Protein AF-A0ABD6CFH0-F1 (afdb_monomer)

Radius of gyration: 13.81 Å; Cα contacts (8 Å, |Δi|>4): 99; chains: 1; bounding box: 35×36×34 Å

Foldseek 3Di:
DDPLVVLVVVLQVLQVVVVHGSLDDALVSLQVVLVVLVVVHPLVVSLPPHLVSSQVVNVVCCVDDPRPDPDRSLVVNLVPHDSSVSSVVVVVVVVVVVVVVVD

Mean predicted aligned error: 4.76 Å

pLDDT: mean 89.69, std 12.7, range [42.56, 98.44]

Secondary structure (DSSP, 8-state):
--HHHHHHHHHHHHHHTTT--TTS--HHHHHHHHHHHHHHS-HHHIIIIIIHHHHHHHHHHHT-SSS--SS-HHHHHHHH-HHHHHHHHHHHHHHHHHHHTT-

Structure (mmCIF, N/CA/C/O backbone):
data_AF-A0ABD6CFH0-F1
#
_entry.id   AF-A0ABD6CFH0-F1
#
loop_
_atom_site.group_PDB
_atom_site.id
_atom_site.type_symbol
_atom_site.label_atom_id
_atom_site.label_alt_id
_atom_site.label_comp_id
_atom_site.label_asym_id
_atom_site.label_entity_id
_atom_site.label_seq_id
_atom_site.pdbx_PDB_ins_code
_atom_site.Cartn_x
_atom_site.Cartn_y
_atom_site.Cartn_z
_atom_site.occupancy
_atom_site.B_iso_or_equiv
_atom_site.auth_seq_id
_atom_site.auth_comp_id
_atom_site.auth_asym_id
_atom_site.auth_atom_id
_atom_site.pdbx_PDB_model_num
ATOM 1 N N . MET A 1 1 ? 14.734 12.873 9.027 1.00 59.12 1 MET A N 1
ATOM 2 C CA . MET A 1 1 ? 14.389 11.993 7.895 1.00 59.12 1 MET A CA 1
ATOM 3 C C . MET A 1 1 ? 13.038 12.447 7.400 1.00 59.12 1 MET A C 1
ATOM 5 O O . MET A 1 1 ? 12.142 12.549 8.233 1.00 59.12 1 MET A O 1
ATOM 9 N N . ASP A 1 2 ? 12.930 12.791 6.120 1.00 88.81 2 ASP A N 1
ATOM 10 C CA . ASP A 1 2 ? 11.653 13.191 5.526 1.00 88.81 2 ASP A CA 1
ATOM 11 C C . ASP A 1 2 ? 10.670 12.007 5.520 1.00 88.81 2 ASP A C 1
ATOM 13 O O . ASP A 1 2 ? 11.080 10.842 5.457 1.00 88.81 2 ASP A O 1
ATOM 17 N N . ASP A 1 3 ? 9.372 12.292 5.611 1.00 87.75 3 ASP A N 1
ATOM 18 C CA . ASP A 1 3 ? 8.329 11.262 5.593 1.00 87.75 3 ASP A CA 1
ATOM 19 C C . ASP A 1 3 ? 8.378 10.446 4.295 1.00 87.75 3 ASP A C 1
ATOM 21 O O . ASP A 1 3 ? 8.167 9.234 4.328 1.00 87.75 3 ASP A O 1
ATOM 25 N N . THR A 1 4 ? 8.746 11.073 3.177 1.00 90.81 4 THR A N 1
ATOM 26 C CA . THR A 1 4 ? 8.871 10.415 1.870 1.00 90.81 4 THR A CA 1
ATOM 27 C C . THR A 1 4 ? 10.008 9.409 1.855 1.00 90.81 4 THR A C 1
ATOM 29 O O . THR A 1 4 ? 9.786 8.242 1.547 1.00 90.81 4 THR A O 1
ATOM 32 N N . GLU A 1 5 ? 11.198 9.816 2.296 1.00 93.81 5 GLU A N 1
ATOM 33 C CA . GLU A 1 5 ? 12.374 8.942 2.382 1.00 93.81 5 GLU A CA 1
ATOM 34 C C . GLU A 1 5 ? 12.114 7.744 3.316 1.00 93.81 5 GLU A C 1
ATOM 36 O O . GLU A 1 5 ? 12.527 6.610 3.053 1.00 93.81 5 GLU A O 1
ATOM 41 N N . ARG A 1 6 ? 11.378 7.969 4.416 1.00 94.94 6 ARG A N 1
ATOM 42 C CA . ARG A 1 6 ? 10.988 6.899 5.344 1.00 94.94 6 ARG A CA 1
ATOM 43 C C . ARG A 1 6 ? 10.037 5.899 4.689 1.00 94.94 6 ARG A C 1
ATOM 45 O O . ARG A 1 6 ? 10.231 4.694 4.874 1.00 94.94 6 ARG A O 1
ATOM 52 N N . VAL A 1 7 ? 9.007 6.385 3.997 1.00 96.44 7 VAL A N 1
ATOM 53 C CA . VAL A 1 7 ? 8.019 5.538 3.315 1.00 96.44 7 VAL A CA 1
ATOM 54 C C . VAL A 1 7 ? 8.688 4.750 2.195 1.00 96.44 7 VAL A C 1
ATOM 56 O O . VAL A 1 7 ? 8.556 3.530 2.170 1.00 96.44 7 VAL A O 1
ATOM 59 N N . GLU A 1 8 ? 9.481 5.413 1.353 1.00 95.94 8 GLU A N 1
ATOM 60 C CA . GLU A 1 8 ? 10.215 4.786 0.253 1.00 95.94 8 GLU A CA 1
ATOM 61 C C . GLU A 1 8 ? 11.104 3.646 0.754 1.00 95.94 8 GLU A C 1
ATOM 63 O O . GLU A 1 8 ? 11.012 2.519 0.266 1.00 95.94 8 GLU A O 1
ATOM 68 N N . ARG A 1 9 ? 11.929 3.908 1.777 1.00 97.19 9 ARG A N 1
ATOM 69 C CA . ARG A 1 9 ? 12.813 2.888 2.348 1.00 97.19 9 ARG A CA 1
ATOM 70 C C . ARG A 1 9 ? 12.024 1.686 2.857 1.00 97.19 9 ARG A C 1
ATOM 72 O O . ARG A 1 9 ? 12.401 0.552 2.580 1.00 97.19 9 ARG A O 1
ATOM 79 N N . ARG A 1 10 ? 10.942 1.915 3.609 1.00 97.62 10 ARG A N 1
ATOM 80 C CA . ARG A 1 10 ? 10.149 0.813 4.171 1.00 97.62 10 ARG A CA 1
ATOM 81 C C . ARG A 1 10 ? 9.423 0.022 3.084 1.00 97.62 10 ARG A C 1
ATOM 83 O O . ARG A 1 10 ? 9.378 -1.200 3.181 1.00 97.62 10 ARG A O 1
ATOM 90 N N . TRP A 1 11 ? 8.924 0.691 2.047 1.00 97.88 11 TRP A N 1
ATOM 91 C CA . TRP A 1 11 ? 8.308 0.026 0.903 1.00 97.88 11 TRP A CA 1
ATOM 92 C C . TRP A 1 11 ? 9.314 -0.844 0.140 1.00 97.88 11 TRP A C 1
ATOM 94 O O . TRP A 1 11 ? 9.046 -2.016 -0.120 1.00 97.88 11 TRP A O 1
ATOM 104 N N . LYS A 1 12 ? 10.511 -0.314 -0.141 1.00 97.56 12 LYS A N 1
ATOM 105 C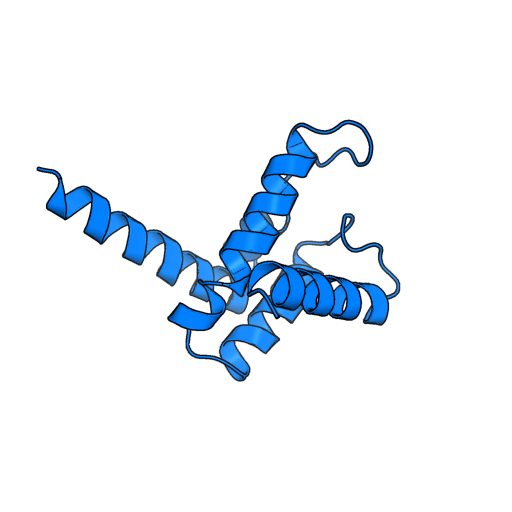 CA . LYS A 1 12 ? 11.594 -1.078 -0.774 1.00 97.56 12 LYS A CA 1
ATOM 106 C C . LYS A 1 12 ? 11.961 -2.315 0.041 1.00 97.56 12 LYS A C 1
ATOM 108 O O . LYS A 1 12 ? 11.979 -3.405 -0.517 1.00 97.56 12 LYS A O 1
ATOM 113 N N . SER A 1 13 ? 12.155 -2.172 1.353 1.00 98.00 13 SER A N 1
ATOM 114 C CA . SER A 1 13 ? 12.452 -3.312 2.230 1.00 98.00 13 SER A CA 1
ATOM 115 C C . SER A 1 13 ? 11.314 -4.340 2.285 1.00 98.00 13 SER A C 1
ATOM 117 O O . SER A 1 13 ? 11.573 -5.542 2.288 1.00 98.00 13 SER A O 1
ATOM 119 N N . HIS A 1 14 ? 10.051 -3.898 2.299 1.00 97.75 14 HIS A N 1
ATOM 120 C CA . HIS A 1 14 ? 8.890 -4.796 2.253 1.00 97.75 14 HIS A CA 1
ATOM 121 C C . HIS A 1 14 ? 8.877 -5.648 0.980 1.00 97.75 14 HIS A C 1
ATOM 123 O O . HIS A 1 14 ? 8.656 -6.859 1.051 1.00 97.75 14 HIS A O 1
ATOM 129 N N . MET A 1 15 ? 9.157 -5.035 -0.167 1.00 97.44 15 MET A N 1
ATOM 130 C CA . MET A 1 15 ? 9.183 -5.719 -1.460 1.00 97.44 15 MET A CA 1
ATOM 131 C C . MET A 1 15 ? 10.418 -6.614 -1.624 1.00 97.44 15 MET A C 1
ATOM 133 O O . MET A 1 15 ? 10.299 -7.752 -2.075 1.00 97.44 15 MET A O 1
ATOM 137 N N . GLU A 1 16 ? 11.581 -6.158 -1.161 1.00 97.12 16 GLU A N 1
ATOM 138 C CA . GLU A 1 16 ? 12.829 -6.929 -1.171 1.00 97.12 16 GLU A CA 1
ATOM 139 C C . GLU A 1 16 ? 12.727 -8.198 -0.316 1.00 97.12 16 GLU A C 1
ATOM 141 O O . GLU A 1 16 ? 13.156 -9.264 -0.746 1.00 97.12 16 GLU A O 1
ATOM 146 N N . SER A 1 17 ? 12.064 -8.135 0.847 1.00 96.69 17 SER A N 1
ATOM 147 C CA . SER A 1 17 ? 11.816 -9.324 1.685 1.00 96.69 17 SER A CA 1
ATOM 148 C C . SER A 1 17 ? 10.976 -10.415 1.000 1.00 96.69 17 SER A C 1
ATOM 150 O O . SER A 1 17 ? 10.869 -11.529 1.513 1.00 96.69 17 SER A O 1
ATOM 152 N N . ARG A 1 18 ? 10.385 -10.100 -0.158 1.00 94.44 18 ARG A N 1
ATOM 153 C CA . ARG A 1 18 ? 9.589 -10.995 -1.008 1.00 94.44 18 ARG A CA 1
ATOM 154 C C . ARG A 1 18 ? 10.270 -11.303 -2.342 1.00 94.44 18 ARG A C 1
ATOM 156 O O . ARG A 1 18 ? 9.617 -11.852 -3.224 1.00 94.44 18 ARG A O 1
ATOM 163 N N . ASP A 1 19 ? 11.547 -10.945 -2.482 1.00 94.88 19 ASP A N 1
ATOM 164 C CA . ASP A 1 19 ? 12.348 -11.113 -3.699 1.00 94.88 19 ASP A CA 1
ATOM 165 C C . ASP A 1 19 ? 11.700 -10.458 -4.935 1.00 94.88 19 ASP A C 1
ATOM 167 O O . ASP A 1 19 ? 11.661 -11.009 -6.036 1.00 94.88 19 ASP A O 1
ATOM 171 N N . ARG A 1 20 ? 11.116 -9.266 -4.742 1.00 92.62 20 ARG A N 1
ATOM 172 C CA . ARG A 1 20 ? 10.472 -8.492 -5.810 1.00 92.62 20 ARG A CA 1
ATOM 173 C C . ARG A 1 20 ? 10.995 -7.070 -5.864 1.00 92.62 20 ARG A C 1
ATOM 175 O O . ARG A 1 20 ? 11.202 -6.411 -4.846 1.00 92.62 20 ARG A O 1
ATOM 182 N N . HIS A 1 21 ? 11.135 -6.559 -7.084 1.00 93.31 21 HIS A N 1
ATOM 183 C CA . HIS A 1 21 ? 11.413 -5.146 -7.287 1.00 93.31 21 HIS A CA 1
ATOM 184 C C . HIS A 1 21 ? 10.227 -4.304 -6.796 1.00 93.31 21 HIS A C 1
ATOM 186 O O . HIS A 1 21 ? 9.069 -4.626 -7.052 1.00 93.31 21 HIS A O 1
ATOM 192 N N . HIS A 1 22 ? 10.513 -3.195 -6.115 1.00 93.31 22 HIS A N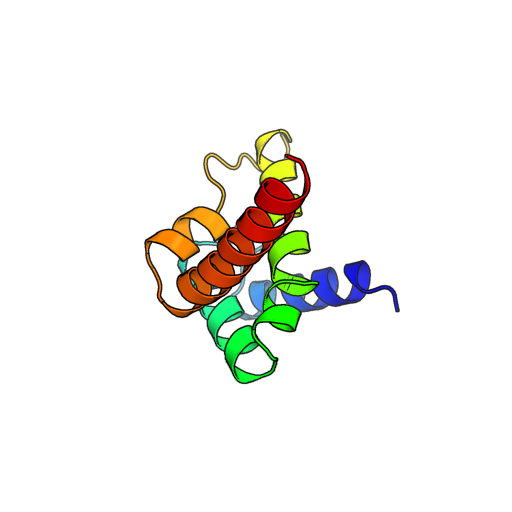 1
ATOM 193 C CA . HIS A 1 22 ? 9.500 -2.330 -5.500 1.00 93.31 22 HIS A CA 1
ATOM 194 C C . HIS A 1 22 ? 8.530 -1.666 -6.483 1.00 93.31 22 HIS A C 1
ATOM 196 O O . HIS A 1 22 ? 7.491 -1.174 -6.053 1.00 93.31 22 HIS A O 1
ATOM 202 N N . ALA A 1 23 ? 8.884 -1.650 -7.768 1.00 92.62 23 ALA A N 1
ATOM 203 C CA . ALA A 1 23 ? 8.042 -1.217 -8.876 1.00 92.62 23 ALA A CA 1
ATOM 204 C C . ALA A 1 23 ? 7.304 -2.386 -9.548 1.00 92.62 23 ALA A C 1
ATOM 206 O O . ALA A 1 23 ? 6.873 -2.228 -10.664 1.00 92.62 23 ALA A O 1
ATOM 207 N N . LEU A 1 24 ? 7.244 -3.592 -8.983 1.00 91.81 24 LEU A N 1
ATOM 208 C CA . LEU A 1 24 ? 6.539 -4.738 -9.584 1.00 91.81 24 LEU A CA 1
ATOM 209 C C . LEU A 1 24 ? 5.613 -5.398 -8.556 1.00 91.81 24 LEU A C 1
ATOM 211 O O . LEU A 1 24 ? 5.506 -6.624 -8.495 1.00 91.81 24 LEU A O 1
ATOM 215 N N . ALA A 1 25 ? 4.995 -4.596 -7.686 1.00 94.31 25 ALA A N 1
ATOM 216 C CA . ALA A 1 25 ? 4.130 -5.140 -6.653 1.00 94.31 25 ALA A CA 1
ATOM 217 C C . ALA A 1 25 ? 2.856 -5.745 -7.229 1.00 94.31 25 ALA A C 1
ATOM 219 O O . ALA A 1 25 ? 2.216 -5.210 -8.134 1.00 94.31 25 ALA A O 1
ATOM 220 N N . THR A 1 26 ? 2.466 -6.864 -6.633 1.00 94.81 26 THR A N 1
ATOM 221 C CA . THR A 1 26 ? 1.154 -7.462 -6.854 1.00 94.81 26 THR A CA 1
ATOM 222 C C . THR A 1 26 ? 0.135 -6.874 -5.873 1.00 94.81 26 THR A C 1
ATOM 224 O O . THR A 1 26 ? 0.524 -6.384 -4.807 1.00 94.81 26 THR A O 1
ATOM 227 N N . PRO A 1 27 ? -1.175 -6.968 -6.156 1.00 96.81 27 PRO A N 1
ATOM 228 C CA . PRO A 1 27 ? -2.208 -6.589 -5.189 1.00 96.81 27 PRO A CA 1
ATOM 229 C C . PRO A 1 27 ? -2.047 -7.300 -3.831 1.00 96.81 27 PRO A C 1
ATOM 231 O O . PRO A 1 27 ? -2.222 -6.694 -2.777 1.00 96.81 27 PRO A O 1
ATOM 234 N N . THR A 1 28 ? -1.603 -8.560 -3.830 1.00 97.69 28 THR A N 1
ATOM 235 C CA . THR A 1 28 ? -1.319 -9.324 -2.604 1.00 97.69 28 THR A CA 1
ATOM 236 C C . THR A 1 28 ? -0.141 -8.759 -1.798 1.00 97.69 28 THR A C 1
ATOM 238 O O . THR A 1 28 ? -0.115 -8.872 -0.571 1.00 97.69 28 THR A O 1
ATOM 241 N N . ASP A 1 29 ? 0.855 -8.155 -2.449 1.00 97.75 29 ASP A N 1
ATOM 242 C CA . ASP A 1 29 ? 1.963 -7.489 -1.749 1.00 97.75 29 ASP A CA 1
ATOM 243 C C . ASP A 1 29 ? 1.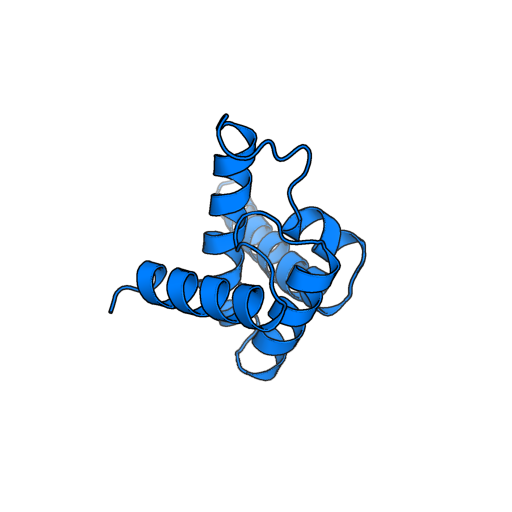504 -6.225 -1.046 1.00 97.75 29 ASP A C 1
ATOM 245 O O . ASP A 1 29 ? 1.918 -5.960 0.087 1.00 97.75 29 ASP A O 1
ATOM 249 N N . VAL A 1 30 ? 0.625 -5.478 -1.713 1.00 97.94 30 VAL A N 1
ATOM 250 C CA . VAL A 1 30 ? -0.003 -4.295 -1.140 1.00 97.94 30 VAL A CA 1
ATOM 251 C C . VAL A 1 30 ? -0.902 -4.681 0.026 1.00 97.94 30 VAL A C 1
ATOM 253 O O . VAL A 1 30 ? -0.834 -4.036 1.065 1.00 97.94 30 VAL A O 1
ATOM 256 N N . GLU A 1 31 ? -1.678 -5.759 -0.073 1.00 98.44 31 GLU A N 1
ATOM 257 C CA . GLU A 1 31 ? -2.509 -6.202 1.051 1.00 98.44 31 GLU A CA 1
ATOM 258 C C . GLU A 1 31 ? -1.674 -6.564 2.281 1.00 98.44 31 GLU A C 1
ATOM 260 O O . GLU A 1 31 ? -1.998 -6.161 3.397 1.00 98.44 31 GLU A O 1
ATOM 265 N N . GLN A 1 32 ? -0.565 -7.284 2.102 1.00 98.31 32 GLN A N 1
ATOM 266 C CA . GLN A 1 32 ? 0.324 -7.616 3.220 1.00 98.31 32 GLN A CA 1
ATOM 267 C C . GLN A 1 32 ? 0.956 -6.366 3.839 1.00 98.31 32 GLN A C 1
ATOM 269 O O . GLN A 1 32 ? 1.125 -6.288 5.056 1.00 98.31 32 GLN A O 1
ATOM 274 N N . TRP A 1 33 ? 1.298 -5.383 3.008 1.00 98.25 33 TRP A N 1
ATOM 275 C CA . TRP A 1 33 ? 1.783 -4.087 3.464 1.00 98.25 33 TRP A CA 1
ATOM 276 C C . TRP A 1 33 ? 0.724 -3.337 4.270 1.00 98.25 33 TRP A C 1
ATOM 278 O O . TRP A 1 33 ? 0.996 -2.877 5.377 1.00 98.25 33 TRP A O 1
ATOM 288 N N . CYS A 1 34 ? -0.501 -3.275 3.756 1.00 98.25 34 CYS A N 1
ATOM 289 C CA . CYS A 1 34 ? -1.623 -2.613 4.411 1.00 98.25 34 CYS A CA 1
ATOM 290 C C . CYS A 1 34 ? -1.999 -3.311 5.717 1.00 98.25 34 CYS A C 1
ATOM 292 O O . CYS A 1 34 ? -2.214 -2.638 6.718 1.00 98.25 34 CYS A O 1
ATOM 294 N N . SER A 1 35 ? -1.985 -4.645 5.742 1.00 98.44 35 SER A N 1
ATOM 295 C CA . SER A 1 35 ? -2.196 -5.452 6.950 1.00 98.44 35 SER A CA 1
ATOM 296 C C . SER A 1 35 ? -1.198 -5.097 8.050 1.00 98.44 35 SER A C 1
ATOM 298 O O . SER A 1 35 ? -1.581 -4.915 9.207 1.00 98.44 35 SER A O 1
ATOM 300 N N . TRP A 1 36 ? 0.079 -4.946 7.692 1.00 98.00 36 TRP A N 1
ATOM 301 C CA . TRP A 1 36 ? 1.101 -4.482 8.625 1.00 98.00 36 TRP A CA 1
ATOM 302 C C . TRP A 1 36 ? 0.838 -3.039 9.079 1.00 98.00 36 TRP A C 1
ATOM 304 O O . TRP A 1 36 ? 0.839 -2.768 10.278 1.00 98.00 36 TRP A O 1
ATOM 314 N N . LEU A 1 37 ? 0.525 -2.124 8.155 1.00 97.88 37 LEU A N 1
ATOM 315 C CA . LEU A 1 37 ? 0.251 -0.725 8.487 1.00 97.88 37 LEU A CA 1
ATOM 316 C C . LEU A 1 37 ? -0.916 -0.554 9.464 1.00 97.88 37 LEU A C 1
ATOM 318 O O . LEU A 1 37 ? -0.779 0.187 10.432 1.00 97.88 37 LEU A O 1
ATOM 322 N N . VAL A 1 38 ? -2.047 -1.226 9.232 1.00 97.56 38 VAL A N 1
ATOM 323 C CA . VAL A 1 38 ? -3.234 -1.107 10.101 1.00 97.56 38 VAL A CA 1
ATOM 324 C C . VAL A 1 38 ? -3.070 -1.823 11.442 1.00 97.56 38 VAL A C 1
ATOM 326 O O . VAL A 1 38 ? -3.864 -1.592 12.352 1.00 97.56 38 VAL A O 1
ATOM 329 N N . THR A 1 39 ? -2.072 -2.701 11.559 1.00 97.56 39 THR A N 1
ATOM 330 C CA . THR A 1 39 ? -1.702 -3.347 12.825 1.00 97.56 39 THR A CA 1
ATOM 331 C C . THR A 1 39 ? -0.799 -2.439 13.655 1.00 97.56 39 THR A C 1
ATOM 333 O O . THR A 1 39 ? -1.006 -2.293 14.856 1.00 97.56 39 THR A O 1
ATOM 336 N N . GLU A 1 40 ? 0.187 -1.806 13.018 1.00 97.25 40 GLU A N 1
ATOM 337 C CA . GLU A 1 40 ? 1.199 -0.999 13.707 1.00 97.25 40 GLU A CA 1
ATOM 338 C C . GLU A 1 40 ? 0.786 0.460 13.933 1.00 97.25 40 GLU A C 1
ATOM 340 O O . GLU A 1 40 ? 1.289 1.119 14.845 1.00 97.25 40 GLU A O 1
ATOM 345 N N . PHE A 1 41 ? -0.103 0.998 13.097 1.00 96.69 41 PHE A N 1
ATOM 346 C CA . PHE A 1 41 ? -0.446 2.416 13.084 1.00 96.69 41 PHE A CA 1
ATOM 347 C C . PHE A 1 41 ? -1.956 2.649 13.137 1.00 96.69 41 PHE A C 1
ATOM 349 O O . PHE A 1 41 ? -2.770 1.785 12.814 1.00 96.69 41 PHE A O 1
ATOM 356 N N . SER A 1 42 ? -2.340 3.870 13.518 1.00 96.31 42 SER A N 1
ATOM 357 C CA . SER A 1 42 ? -3.719 4.326 13.347 1.00 96.31 42 SER A CA 1
ATOM 358 C C . SER A 1 42 ? -4.080 4.385 11.862 1.00 96.31 42 SER A C 1
ATOM 360 O O . SER A 1 42 ? -3.215 4.608 11.013 1.00 96.31 42 SER A O 1
ATOM 362 N N . ILE A 1 43 ? -5.371 4.242 11.547 1.00 96.44 43 ILE A N 1
ATOM 363 C CA . ILE A 1 43 ? -5.834 4.221 10.155 1.00 96.44 43 ILE A CA 1
ATOM 364 C C . ILE A 1 43 ? -5.463 5.504 9.398 1.00 96.44 43 ILE A C 1
ATOM 366 O O . ILE A 1 43 ? -4.948 5.427 8.287 1.00 96.44 43 ILE A O 1
ATOM 370 N N . GLY A 1 44 ? -5.588 6.670 10.042 1.00 94.56 44 GLY A N 1
ATOM 371 C CA . GLY A 1 44 ? -5.182 7.949 9.461 1.00 94.56 44 GLY A CA 1
ATOM 372 C C . GLY A 1 44 ? -3.678 8.033 9.185 1.00 94.56 44 GLY A C 1
ATOM 373 O O . GLY A 1 44 ? -3.280 8.615 8.182 1.00 94.56 44 GLY A O 1
ATOM 374 N N . HIS A 1 45 ? -2.834 7.409 10.020 1.00 93.88 45 HIS A N 1
ATOM 375 C CA . HIS A 1 45 ? -1.389 7.377 9.779 1.00 93.88 45 HIS A CA 1
ATOM 376 C C . HIS A 1 45 ? -0.992 6.340 8.717 1.00 93.88 45 HIS A C 1
ATOM 378 O O . HIS A 1 45 ? -0.067 6.575 7.943 1.00 93.88 45 HIS A O 1
ATOM 384 N N . ALA A 1 46 ? -1.704 5.210 8.643 1.00 96.38 46 ALA A N 1
ATOM 385 C CA . ALA A 1 46 ? -1.578 4.229 7.564 1.00 96.38 46 ALA A CA 1
ATOM 386 C C . ALA A 1 46 ? -1.964 4.836 6.202 1.00 96.38 46 ALA A C 1
ATOM 388 O O . ALA A 1 46 ? -1.262 4.626 5.214 1.00 96.38 46 ALA A O 1
ATOM 389 N N . TYR A 1 47 ? -3.025 5.647 6.173 1.00 94.56 47 TYR A N 1
ATOM 390 C CA . TYR A 1 47 ? -3.410 6.468 5.027 1.00 94.56 47 TYR A CA 1
ATOM 391 C C . TYR A 1 47 ? -2.325 7.509 4.692 1.00 94.56 47 TYR A C 1
ATOM 393 O O . TYR A 1 47 ? -1.699 7.444 3.632 1.00 94.56 47 TYR A O 1
ATOM 401 N N . HIS A 1 48 ? -2.032 8.425 5.618 1.00 93.25 48 HIS A N 1
ATOM 402 C CA . HIS A 1 48 ? -1.026 9.467 5.445 1.00 93.25 48 HIS A CA 1
ATOM 403 C C . HIS A 1 48 ? 0.035 9.396 6.562 1.00 93.25 4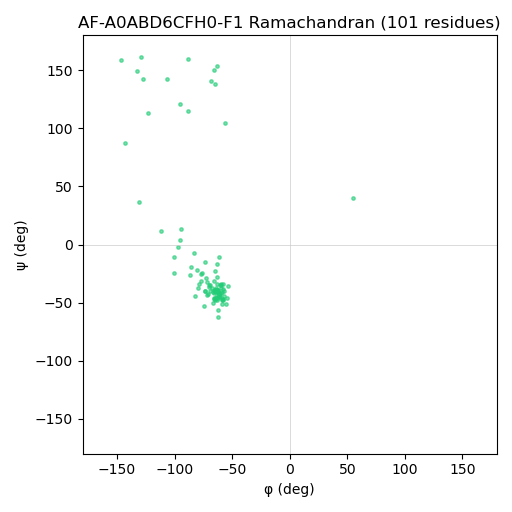8 HIS A C 1
ATOM 405 O O . HIS A 1 48 ? -0.267 9.699 7.720 1.00 93.25 48 HIS A O 1
ATOM 411 N N . PRO A 1 49 ? 1.304 9.059 6.251 1.00 94.25 49 PRO A N 1
ATOM 412 C CA . PRO A 1 49 ? 1.940 9.247 4.945 1.00 94.25 49 PRO A CA 1
ATOM 413 C C . PRO A 1 49 ? 2.029 8.011 4.031 1.00 94.25 49 PRO A C 1
ATOM 415 O O . PRO A 1 49 ? 2.461 8.173 2.891 1.00 94.25 49 PRO A O 1
ATOM 418 N N . TYR A 1 50 ? 1.734 6.797 4.512 1.00 96.31 50 TYR A N 1
ATOM 419 C CA . TYR A 1 50 ? 2.202 5.572 3.842 1.00 96.31 50 TYR A CA 1
ATOM 420 C C . TYR A 1 50 ? 1.450 5.228 2.558 1.00 96.31 50 TYR A C 1
ATOM 422 O O . TYR A 1 50 ? 2.101 5.007 1.539 1.00 96.31 50 TYR A O 1
ATOM 430 N N . TRP A 1 51 ? 0.119 5.160 2.596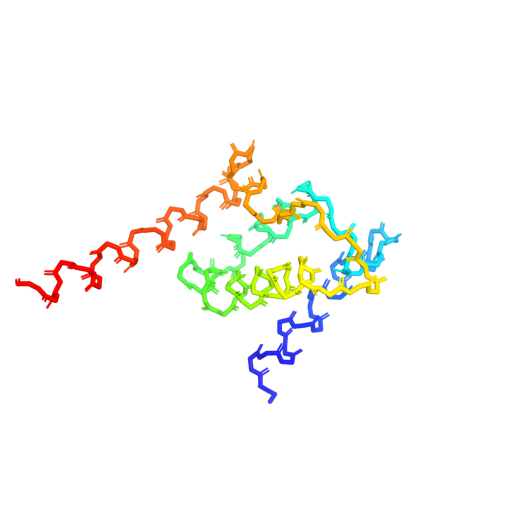 1.00 96.19 51 TRP A N 1
ATOM 431 C CA . TRP A 1 51 ? -0.678 4.801 1.423 1.00 96.19 51 TRP A CA 1
ATOM 432 C C . TRP A 1 51 ? -0.504 5.819 0.298 1.00 96.19 51 TRP A C 1
ATOM 434 O O . TRP A 1 51 ? -0.060 5.434 -0.781 1.00 96.19 51 TRP A O 1
ATOM 444 N N . CYS A 1 52 ? -0.769 7.109 0.560 1.00 94.25 52 CYS A N 1
ATOM 445 C CA . CYS A 1 52 ? -0.772 8.136 -0.494 1.00 94.25 52 CYS A CA 1
ATOM 446 C C . CYS A 1 52 ? 0.537 8.169 -1.278 1.00 94.25 52 CYS A C 1
ATOM 448 O O . CYS A 1 52 ? 0.529 8.168 -2.500 1.00 94.25 52 CYS A O 1
ATOM 450 N N . ARG A 1 53 ? 1.674 8.130 -0.576 1.00 95.00 53 ARG A N 1
ATOM 451 C CA . ARG A 1 53 ? 2.987 8.247 -1.219 1.00 95.00 53 ARG A CA 1
ATOM 452 C C . ARG A 1 53 ? 3.311 7.070 -2.136 1.00 95.00 53 ARG A C 1
ATOM 454 O O . ARG A 1 53 ? 3.931 7.269 -3.175 1.00 95.00 53 ARG A O 1
ATOM 461 N N . VAL A 1 54 ? 2.950 5.844 -1.753 1.00 96.31 54 VAL A N 1
ATOM 462 C CA . VAL A 1 54 ? 3.247 4.669 -2.588 1.00 96.31 54 VAL A CA 1
ATOM 463 C C . VAL A 1 54 ? 2.230 4.543 -3.719 1.00 96.31 54 VAL A C 1
ATOM 465 O O . VAL A 1 54 ? 2.608 4.214 -4.837 1.00 96.31 54 VAL A O 1
ATOM 468 N N . GLU A 1 55 ? 0.962 4.855 -3.467 1.00 95.50 55 GLU A N 1
ATOM 469 C CA . GLU A 1 55 ? -0.062 4.918 -4.511 1.00 95.50 55 GLU A CA 1
ATOM 470 C C . GLU A 1 55 ? 0.301 5.944 -5.600 1.00 95.50 55 GLU A C 1
ATOM 472 O O . GLU A 1 55 ? 0.304 5.586 -6.775 1.00 95.50 55 GLU A O 1
ATOM 477 N N . GLU A 1 56 ? 0.701 7.165 -5.220 1.00 93.19 56 GLU A N 1
ATOM 478 C CA . GLU A 1 56 ? 1.149 8.220 -6.146 1.00 93.19 56 GLU A CA 1
ATOM 479 C C . GLU A 1 56 ? 2.377 7.792 -6.96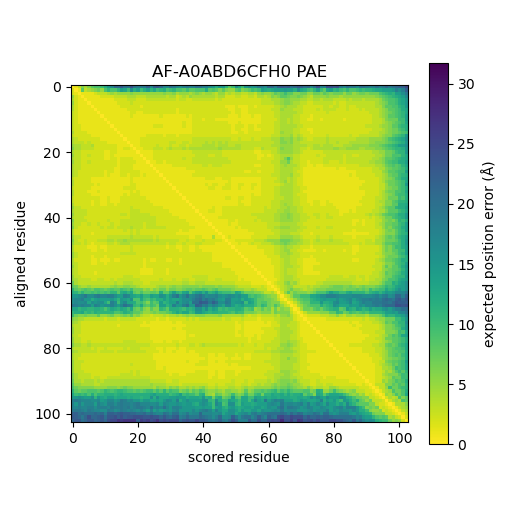3 1.00 93.19 56 GLU A C 1
ATOM 481 O O . GLU A 1 56 ? 2.506 8.133 -8.140 1.00 93.19 56 GLU A O 1
ATOM 486 N N . PHE A 1 57 ? 3.277 7.002 -6.368 1.00 93.06 57 PHE A N 1
ATOM 487 C CA . PHE A 1 57 ? 4.398 6.408 -7.095 1.00 93.06 57 PHE A CA 1
ATOM 488 C C . PHE A 1 57 ? 3.919 5.469 -8.214 1.00 93.06 57 PHE A C 1
ATOM 490 O O . PHE A 1 57 ? 4.455 5.519 -9.320 1.00 93.06 57 PHE A O 1
ATOM 497 N N . TYR A 1 58 ? 2.892 4.652 -7.971 1.00 92.56 58 TYR A N 1
ATOM 498 C CA . TYR A 1 58 ? 2.316 3.785 -9.004 1.00 92.56 58 TYR A CA 1
ATOM 499 C C . TYR A 1 58 ? 1.509 4.556 -10.056 1.00 92.56 58 TYR A C 1
ATOM 501 O O . TYR A 1 58 ? 1.544 4.180 -11.229 1.00 92.56 58 TYR A O 1
ATOM 509 N N . ASP A 1 59 ? 0.863 5.660 -9.681 1.00 90.88 59 ASP A N 1
ATOM 510 C CA . ASP A 1 59 ? 0.238 6.573 -10.645 1.00 90.88 59 ASP A CA 1
ATOM 511 C C . ASP A 1 59 ? 1.286 7.220 -11.562 1.00 90.88 59 ASP A C 1
ATOM 513 O O . ASP A 1 59 ? 1.074 7.335 -12.769 1.00 90.88 59 ASP A O 1
ATOM 517 N N . TYR A 1 60 ? 2.453 7.584 -11.026 1.00 90.00 60 TYR A N 1
ATOM 518 C CA . TYR A 1 60 ? 3.581 8.051 -11.832 1.00 90.00 60 TYR A CA 1
ATOM 519 C C . TYR A 1 60 ? 4.101 6.964 -12.787 1.00 90.00 60 TYR A C 1
ATOM 521 O O . TYR A 1 60 ? 4.333 7.243 -13.966 1.00 90.00 60 TYR A O 1
ATOM 529 N N . LEU A 1 61 ? 4.242 5.717 -12.316 1.00 88.69 61 LEU A N 1
ATOM 530 C CA . LEU A 1 61 ? 4.702 4.599 -13.148 1.00 88.69 61 LEU A CA 1
ATOM 531 C C . LEU A 1 61 ? 3.755 4.277 -14.309 1.00 88.69 61 LEU A C 1
ATOM 533 O O . LEU A 1 61 ? 4.220 3.810 -15.346 1.00 88.69 61 LEU A O 1
ATOM 537 N N . TYR A 1 62 ? 2.457 4.556 -14.176 1.00 83.19 62 TYR A N 1
ATOM 538 C CA . TYR A 1 62 ? 1.499 4.392 -15.273 1.00 83.19 62 TYR A CA 1
ATOM 539 C C . TYR A 1 62 ? 1.873 5.229 -16.511 1.00 83.19 62 TYR A C 1
ATOM 541 O O . TYR A 1 62 ? 1.671 4.799 -17.645 1.00 83.19 62 TYR A O 1
ATOM 549 N N . TRP A 1 63 ? 2.466 6.409 -16.306 1.00 80.38 63 TRP A N 1
ATOM 550 C CA . TRP A 1 63 ? 2.867 7.321 -17.382 1.00 80.38 63 TRP A CA 1
ATOM 551 C C . TRP A 1 63 ? 4.348 7.203 -17.772 1.00 80.38 63 TRP A C 1
ATOM 553 O O . TRP A 1 63 ? 4.783 7.887 -18.701 1.00 80.38 63 TRP A O 1
ATOM 563 N N . HIS A 1 64 ? 5.127 6.350 -17.096 1.00 76.12 64 HIS A N 1
ATOM 564 C CA . HIS A 1 64 ? 6.566 6.205 -17.320 1.00 76.12 64 HIS A CA 1
ATOM 565 C C . HIS A 1 64 ? 6.918 4.907 -18.062 1.00 76.12 64 HIS A C 1
ATOM 567 O O . HIS A 1 64 ? 6.346 3.845 -17.833 1.00 76.12 64 HIS A O 1
ATOM 573 N N . THR A 1 65 ? 7.903 4.972 -18.960 1.00 65.12 65 THR A N 1
ATOM 574 C CA . THR A 1 65 ? 8.212 3.882 -19.904 1.00 65.12 65 THR A CA 1
ATOM 575 C C . THR A 1 65 ? 9.046 2.740 -19.327 1.00 65.12 65 THR A C 1
ATOM 577 O O . THR A 1 65 ? 9.025 1.640 -19.872 1.00 65.12 65 THR A O 1
ATOM 580 N N . ASP A 1 66 ? 9.779 2.981 -18.240 1.00 63.50 66 ASP A N 1
ATOM 581 C CA . ASP A 1 66 ? 10.804 2.043 -17.752 1.00 63.50 66 ASP A CA 1
ATOM 582 C C . ASP A 1 66 ? 10.211 0.818 -17.038 1.00 63.50 66 ASP A C 1
ATOM 584 O O . ASP A 1 66 ? 10.815 -0.256 -17.035 1.00 63.50 66 ASP A O 1
ATOM 588 N N . HIS A 1 67 ? 8.993 0.942 -16.502 1.00 62.50 67 HIS A N 1
ATOM 589 C CA . HIS A 1 67 ? 8.237 -0.150 -15.893 1.00 62.50 67 HIS A CA 1
ATOM 590 C C . HIS A 1 67 ? 6.750 0.012 -16.230 1.00 62.50 67 HIS A C 1
ATOM 592 O O . HIS A 1 67 ? 6.009 0.632 -15.472 1.00 62.50 67 HIS A O 1
ATOM 598 N N . SER A 1 68 ? 6.315 -0.530 -17.372 1.00 62.09 68 SER A N 1
ATOM 599 C CA . SER A 1 68 ? 4.919 -0.462 -17.829 1.00 62.09 68 SER A CA 1
ATOM 600 C C . SER A 1 68 ? 3.962 -1.037 -16.779 1.00 62.09 68 SER A C 1
ATOM 602 O O . SER A 1 68 ? 3.861 -2.253 -16.611 1.00 62.09 68 SER A O 1
ATOM 604 N N . HIS A 1 69 ? 3.250 -0.154 -16.080 1.00 69.50 69 HIS A N 1
ATOM 605 C CA . HIS A 1 69 ? 2.125 -0.529 -15.230 1.00 69.50 69 HIS A CA 1
ATOM 606 C C . HIS A 1 69 ? 0.845 -0.360 -16.026 1.00 69.50 69 HIS A C 1
ATOM 608 O O . HIS A 1 69 ? 0.531 0.731 -16.487 1.00 69.50 69 HIS A O 1
ATOM 614 N N . VAL A 1 70 ? 0.099 -1.450 -16.185 1.00 80.44 70 VAL A N 1
ATOM 615 C CA . VAL A 1 70 ? -1.227 -1.419 -16.824 1.00 80.44 70 VAL A CA 1
ATOM 616 C C . VAL A 1 70 ? -2.316 -1.075 -15.800 1.00 80.44 70 VAL A C 1
ATOM 618 O O . VAL A 1 70 ? -3.402 -0.640 -16.166 1.00 80.44 70 VAL A O 1
ATOM 621 N N . TYR A 1 71 ? -2.027 -1.254 -14.509 1.00 84.31 71 TYR A N 1
ATOM 622 C CA . TYR A 1 71 ? -2.940 -0.998 -13.401 1.00 84.31 71 TYR A CA 1
ATOM 623 C C . TYR A 1 71 ? -2.174 -0.509 -12.164 1.00 84.31 71 TYR A C 1
ATOM 625 O O . TYR A 1 71 ? -0.979 -0.778 -12.019 1.00 84.31 71 TYR A O 1
ATOM 633 N N . ASN A 1 72 ? -2.877 0.166 -11.250 1.00 92.44 72 ASN A N 1
ATOM 634 C CA . ASN A 1 72 ? -2.343 0.541 -9.943 1.00 92.44 72 ASN A CA 1
ATOM 635 C C . ASN A 1 72 ? -2.612 -0.601 -8.933 1.00 92.44 72 ASN A C 1
ATOM 637 O O . ASN A 1 72 ? -3.778 -0.890 -8.640 1.00 92.44 72 ASN A O 1
ATOM 641 N N . PRO A 1 73 ? -1.576 -1.274 -8.393 1.00 95.12 73 PRO A N 1
ATOM 642 C CA . PRO A 1 73 ? -1.761 -2.410 -7.492 1.00 95.12 73 PRO A CA 1
ATOM 643 C C . PRO A 1 73 ? -2.429 -2.028 -6.165 1.00 95.12 73 PRO A C 1
ATOM 645 O O . PRO A 1 73 ? -3.053 -2.891 -5.554 1.00 95.12 73 PRO A O 1
ATOM 648 N N . PHE A 1 74 ? -2.357 -0.763 -5.734 1.00 96.69 74 PHE A N 1
ATOM 649 C CA . PHE A 1 74 ? -3.048 -0.290 -4.531 1.00 96.69 74 PHE A CA 1
ATOM 650 C C . PHE A 1 74 ? -4.557 -0.213 -4.734 1.00 96.69 74 PHE A C 1
ATOM 652 O O . PHE A 1 74 ? -5.312 -0.676 -3.881 1.00 96.69 74 PHE A O 1
ATOM 659 N N . LEU A 1 75 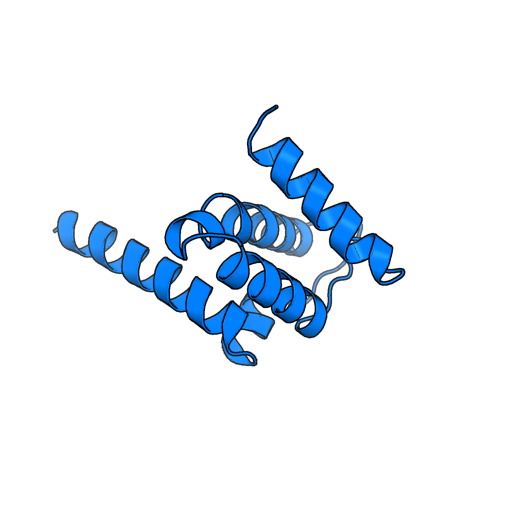? -5.000 0.283 -5.890 1.00 95.88 75 LEU A N 1
ATOM 660 C CA . LEU A 1 75 ? -6.424 0.321 -6.230 1.00 95.88 75 LEU A CA 1
ATOM 661 C C . LEU A 1 75 ? -6.997 -1.090 -6.409 1.00 95.88 75 LEU A C 1
ATOM 663 O O . LEU A 1 75 ? -8.086 -1.377 -5.918 1.00 95.88 75 LEU A O 1
ATOM 667 N N . MET A 1 76 ? -6.242 -1.990 -7.048 1.00 97.06 76 MET A N 1
ATOM 668 C CA . MET A 1 76 ? -6.628 -3.402 -7.154 1.00 97.06 76 MET A CA 1
ATOM 669 C C . MET A 1 76 ? -6.728 -4.056 -5.773 1.00 97.06 76 MET A C 1
ATOM 671 O O . MET A 1 76 ? -7.709 -4.732 -5.476 1.00 97.06 76 MET A O 1
ATOM 675 N N . ALA A 1 77 ? -5.750 -3.811 -4.896 1.00 98.00 77 ALA A N 1
ATOM 676 C CA . ALA A 1 77 ? -5.763 -4.377 -3.555 1.00 98.00 77 ALA A CA 1
ATOM 677 C C . ALA A 1 77 ? -6.931 -3.855 -2.710 1.00 98.00 77 ALA A C 1
ATOM 679 O O . ALA A 1 77 ? -7.562 -4.639 -2.009 1.00 98.00 77 ALA A O 1
ATOM 680 N N . ALA A 1 78 ? -7.256 -2.562 -2.805 1.00 97.94 78 ALA A N 1
ATOM 681 C CA . ALA A 1 78 ? -8.403 -1.977 -2.114 1.00 97.94 78 ALA A CA 1
ATOM 682 C C . ALA A 1 78 ? -9.737 -2.622 -2.518 1.00 97.94 78 ALA A C 1
ATOM 684 O O . ALA A 1 78 ? -10.636 -2.741 -1.689 1.00 97.94 78 ALA A O 1
ATOM 685 N N . ALA A 1 79 ? -9.868 -3.029 -3.783 1.00 97.62 79 ALA A N 1
ATOM 686 C CA . ALA A 1 79 ? -11.069 -3.685 -4.285 1.00 97.62 79 ALA A CA 1
ATOM 687 C C . ALA A 1 79 ? -11.167 -5.164 -3.868 1.00 97.62 79 ALA A C 1
ATOM 689 O O . ALA A 1 79 ? -12.272 -5.680 -3.703 1.00 97.62 79 ALA A O 1
ATOM 690 N N . GLU A 1 80 ? -10.031 -5.849 -3.721 1.00 97.88 80 GLU A N 1
ATOM 691 C CA . GLU A 1 80 ? -9.978 -7.304 -3.520 1.00 97.88 80 GLU A CA 1
ATOM 692 C C . GLU A 1 80 ? -9.766 -7.730 -2.061 1.00 97.88 80 GLU A C 1
ATOM 694 O O . GLU A 1 80 ? -10.149 -8.843 -1.690 1.00 97.88 80 GLU A O 1
ATOM 699 N N . TYR A 1 81 ? -9.164 -6.876 -1.227 1.00 98.44 81 TYR A N 1
ATOM 700 C CA . TYR A 1 81 ? -8.662 -7.270 0.087 1.00 98.44 81 TYR A CA 1
ATOM 701 C C . TYR A 1 81 ? -9.059 -6.323 1.231 1.00 98.44 81 TYR A C 1
ATOM 703 O O . TYR A 1 81 ? -9.204 -5.113 1.038 1.00 98.44 81 TYR A O 1
ATOM 711 N N . PRO A 1 82 ? -9.221 -6.857 2.458 1.00 97.69 82 PRO A N 1
ATOM 712 C CA . PRO A 1 82 ? -9.817 -6.113 3.561 1.00 97.69 82 PRO A CA 1
ATOM 713 C C . PRO A 1 82 ? -8.911 -5.034 4.170 1.00 97.69 82 PRO A C 1
ATOM 715 O O . PRO A 1 82 ? -9.422 -3.967 4.511 1.00 97.69 82 PRO A O 1
ATOM 718 N N . ALA A 1 83 ? -7.602 -5.259 4.350 1.00 98.06 83 ALA A N 1
ATOM 719 C CA . ALA A 1 83 ? -6.759 -4.251 5.002 1.00 98.06 83 ALA A CA 1
ATOM 720 C C . ALA A 1 83 ? -6.528 -3.045 4.087 1.00 98.06 83 ALA A C 1
ATOM 722 O O . ALA A 1 83 ? -6.648 -1.901 4.532 1.00 98.06 83 ALA A O 1
ATOM 723 N N . ALA A 1 84 ? -6.255 -3.298 2.807 1.00 98.00 84 ALA A N 1
ATOM 724 C CA . ALA A 1 84 ? -6.181 -2.262 1.788 1.00 98.00 84 ALA A CA 1
ATOM 725 C C . ALA A 1 84 ? -7.523 -1.527 1.627 1.00 98.00 84 ALA A C 1
ATOM 727 O O . ALA A 1 84 ? -7.549 -0.296 1.631 1.00 98.00 84 ALA A O 1
ATOM 728 N N . GLY A 1 85 ? -8.642 -2.262 1.582 1.00 97.62 85 GLY A N 1
ATOM 729 C CA . GLY A 1 85 ? -9.985 -1.681 1.514 1.00 97.62 85 GLY A CA 1
ATOM 730 C C . GLY A 1 85 ? -10.283 -0.738 2.683 1.00 97.62 85 GLY A C 1
ATOM 731 O O . GLY A 1 85 ? -10.797 0.359 2.484 1.00 97.62 85 GLY A O 1
ATOM 732 N N . ARG A 1 86 ? -9.855 -1.093 3.898 1.00 97.69 86 ARG A N 1
ATOM 733 C CA . ARG A 1 86 ? -10.036 -0.247 5.086 1.00 97.69 86 ARG A CA 1
ATOM 734 C C . ARG A 1 86 ? -9.273 1.081 5.008 1.00 97.69 86 ARG A C 1
ATOM 736 O O . ARG A 1 86 ? -9.784 2.107 5.448 1.00 97.69 86 ARG A O 1
ATOM 743 N N . ILE A 1 87 ? -8.050 1.086 4.473 1.00 97.44 87 ILE A N 1
ATOM 744 C CA . ILE A 1 87 ? -7.291 2.335 4.273 1.00 97.44 87 ILE A CA 1
ATOM 745 C C . ILE A 1 87 ? -7.934 3.172 3.156 1.00 97.44 87 ILE A C 1
ATOM 747 O O . ILE A 1 87 ? -8.010 4.397 3.255 1.00 97.44 87 ILE A O 1
ATOM 751 N N . TRP A 1 88 ? -8.448 2.522 2.112 1.00 96.75 88 TRP A N 1
ATOM 752 C CA . TRP A 1 88 ? -9.181 3.190 1.039 1.00 96.75 88 TRP A CA 1
ATOM 753 C C . TRP A 1 88 ? -10.480 3.859 1.522 1.00 96.75 88 TRP A C 1
ATOM 755 O O . TRP A 1 88 ? -10.797 4.980 1.116 1.00 96.75 88 TRP A O 1
ATOM 765 N N . GLU A 1 89 ? -11.219 3.221 2.428 1.00 96.06 89 GLU A N 1
ATOM 766 C CA . GLU A 1 89 ? -12.391 3.816 3.083 1.00 96.06 89 GLU A CA 1
ATOM 767 C C . GLU A 1 89 ? -12.028 5.089 3.857 1.00 96.06 89 GLU A C 1
ATOM 769 O O . GLU A 1 89 ? 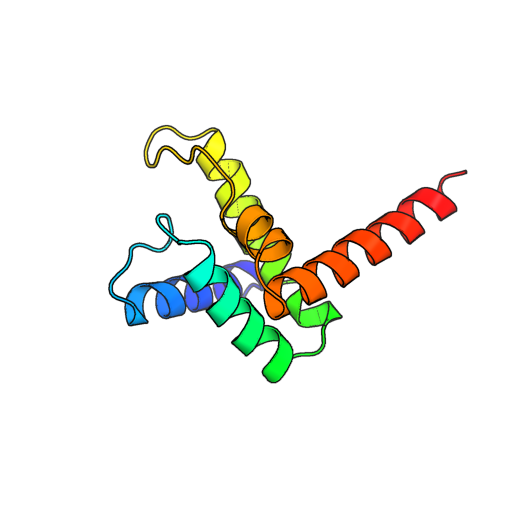-12.739 6.091 3.756 1.00 96.06 89 GLU A O 1
ATOM 774 N N . GLU A 1 90 ? -10.897 5.092 4.569 1.00 94.75 90 GLU A N 1
ATOM 775 C CA . GLU A 1 90 ? -10.384 6.283 5.257 1.00 94.75 90 GLU A CA 1
ATOM 776 C C . GLU A 1 90 ? -10.058 7.405 4.260 1.00 94.75 90 GLU A C 1
ATOM 778 O O . GLU A 1 90 ? -10.480 8.548 4.450 1.00 94.75 90 GLU A O 1
ATOM 783 N N . LYS A 1 91 ? -9.373 7.079 3.153 1.00 91.62 91 LYS A N 1
ATOM 784 C CA . LYS A 1 91 ? -9.050 8.035 2.080 1.00 91.62 91 LYS A CA 1
ATOM 785 C C . LYS A 1 91 ? -10.315 8.647 1.478 1.00 91.62 91 LYS A C 1
ATOM 787 O O . LYS A 1 91 ? -10.435 9.865 1.375 1.00 91.62 91 LYS A O 1
ATOM 792 N N . THR A 1 92 ? -11.271 7.813 1.079 1.00 92.00 92 THR A N 1
ATOM 793 C CA . THR A 1 92 ? -12.508 8.269 0.425 1.00 92.00 92 THR A CA 1
ATOM 794 C C . THR A 1 92 ? -13.422 9.036 1.373 1.00 92.00 92 THR A C 1
ATOM 796 O O . THR A 1 92 ? -14.049 10.006 0.954 1.00 92.00 92 THR A O 1
ATOM 799 N N . SER A 1 93 ? -13.467 8.661 2.652 1.00 89.88 93 SER A N 1
ATOM 800 C CA . SER A 1 93 ? -14.186 9.422 3.677 1.00 89.88 93 SER A CA 1
ATOM 801 C C . SER A 1 93 ? -13.537 10.784 3.903 1.00 89.88 93 SER A C 1
ATOM 803 O O . SER A 1 93 ? -14.234 11.792 3.883 1.00 89.88 93 SER A O 1
ATOM 805 N N . SER A 1 94 ? -12.207 10.836 4.021 1.00 80.69 94 SER A N 1
ATOM 806 C CA . SER A 1 94 ? -11.451 12.090 4.154 1.00 80.69 94 SER A CA 1
ATOM 807 C C . SER A 1 94 ? -11.683 13.042 2.974 1.00 80.69 94 SER A C 1
ATOM 809 O O . SER A 1 94 ? -11.806 14.246 3.172 1.00 80.69 94 SER A O 1
ATOM 811 N N . LEU A 1 95 ? -11.794 12.512 1.750 1.00 77.44 95 LEU A N 1
ATOM 812 C CA . LEU A 1 95 ? -12.085 13.307 0.552 1.00 77.44 95 LEU A CA 1
ATOM 813 C C . LEU A 1 95 ? -13.518 13.861 0.525 1.00 77.44 95 LEU A C 1
ATOM 815 O O . LEU A 1 95 ? -13.723 14.967 0.033 1.00 77.44 95 LEU A O 1
ATOM 819 N N . LYS A 1 96 ? -14.506 13.121 1.050 1.00 69.00 96 LYS A N 1
ATOM 820 C CA . LYS A 1 96 ? -15.901 13.597 1.115 1.00 69.00 96 LYS A CA 1
ATOM 821 C C . LYS A 1 96 ? -16.035 14.852 1.972 1.00 69.00 96 LYS A C 1
ATOM 823 O O . LYS A 1 96 ? -16.696 15.787 1.544 1.00 69.00 96 LYS A O 1
ATOM 828 N N . TRP A 1 97 ? -15.355 14.896 3.118 1.00 59.03 97 TRP A N 1
ATOM 829 C CA . TRP A 1 97 ? -15.380 16.062 4.006 1.00 59.03 97 TRP A CA 1
ATOM 830 C C . TRP A 1 97 ? -14.812 17.321 3.344 1.00 59.03 97 TRP A C 1
ATOM 832 O O . TRP A 1 97 ? -15.389 18.390 3.476 1.00 59.03 97 TRP A O 1
ATOM 842 N N . VAL A 1 98 ? -13.733 17.191 2.565 1.00 61.97 98 VAL A N 1
ATOM 843 C CA . VAL A 1 98 ? -13.163 18.330 1.823 1.00 61.97 98 VAL A CA 1
ATOM 844 C C . VAL A 1 98 ? -14.142 18.854 0.768 1.00 61.97 98 VAL A C 1
ATOM 846 O O . VAL A 1 98 ? -14.280 20.059 0.614 1.00 61.97 98 VAL A O 1
ATOM 849 N N . ALA A 1 99 ? -14.846 17.963 0.067 1.00 60.81 99 ALA A N 1
ATOM 850 C CA . ALA A 1 99 ? -15.797 18.357 -0.972 1.00 60.81 99 ALA A CA 1
ATOM 851 C C . ALA A 1 99 ? -17.092 18.983 -0.417 1.00 60.81 99 ALA A C 1
ATOM 853 O O . ALA A 1 99 ? -17.718 19.786 -1.105 1.00 60.81 99 ALA A O 1
ATOM 854 N N . GLU A 1 100 ? -17.509 18.610 0.795 1.00 58.91 100 GLU A N 1
ATOM 855 C CA . GLU A 1 100 ? -18.699 19.160 1.462 1.00 58.91 100 GLU A CA 1
ATOM 856 C C . GLU A 1 100 ? -18.455 20.561 2.053 1.00 58.91 100 GLU A C 1
ATOM 858 O O . GLU A 1 100 ? -19.396 21.344 2.136 1.00 58.91 100 GLU A O 1
ATOM 863 N N . ASP A 1 101 ? -17.209 20.909 2.390 1.00 56.97 101 ASP A N 1
ATOM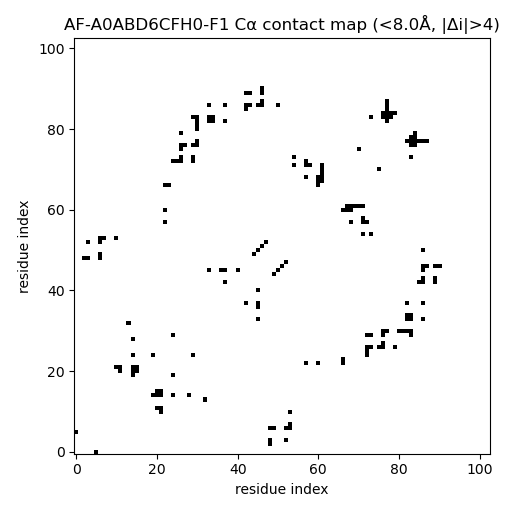 864 C CA . ASP A 1 101 ? -16.829 22.227 2.930 1.00 56.97 101 ASP A CA 1
ATOM 865 C C . ASP A 1 101 ? -16.605 23.310 1.844 1.00 56.97 101 ASP A C 1
ATOM 867 O O . ASP A 1 101 ? -16.422 24.487 2.165 1.00 56.97 101 ASP A O 1
ATOM 871 N N . GLU A 1 102 ? -16.616 22.941 0.557 1.00 53.91 102 GLU A N 1
ATOM 872 C CA . GLU A 1 102 ? -16.392 23.854 -0.579 1.00 53.91 102 GLU A CA 1
ATOM 873 C C . GLU A 1 102 ? -17.686 24.415 -1.219 1.00 53.91 102 GLU A C 1
ATOM 875 O O . GLU A 1 102 ? -17.594 25.160 -2.201 1.00 53.91 102 GLU A O 1
ATOM 880 N N . TRP A 1 103 ? -18.875 24.116 -0.668 1.00 42.56 103 TRP A N 1
ATOM 881 C CA . TRP A 1 103 ? -20.183 24.543 -1.207 1.00 42.56 103 TRP A CA 1
ATOM 882 C C . TRP A 1 103 ? -21.121 25.195 -0.186 1.00 42.56 103 TRP A C 1
ATOM 884 O O . TRP A 1 103 ? -21.442 24.562 0.842 1.00 42.56 103 TRP A O 1
#

Organism: NCBI:txid1126241

Sequence (103 aa):
MDDTERVERRWKSHMESRDRHHALATPTDVEQWCSWLVTEFSIGHAYHPYWCRVEEFYDYLYWHTDHSHVYNPFLMAAAEYPAAGRIWEEKTSSLKWVAEDEW

Solvent-accessible surface area (backbone atoms only — not comparable to full-atom values): 5673 Å² total; per-residue (Å²): 132,57,73,64,62,54,42,52,53,52,49,41,52,58,28,47,79,68,79,37,61,66,86,66,63,45,32,69,55,41,27,55,51,29,44,49,32,58,70,78,38,54,59,68,46,30,31,55,66,47,45,55,58,54,46,52,50,42,58,51,31,51,79,36,84,92,53,79,40,94,67,48,35,57,63,51,12,28,76,77,35,69,47,24,25,55,36,47,51,52,52,55,51,57,50,49,57,60,64,60,75,76,110